Protein AF-A0AAV6ALP0-F1 (afdb_monomer)

Mean predicted aligned error: 7.05 Å

Radius of gyration: 18.28 Å; Cα contacts (8 Å, |Δi|>4): 33; chains: 1; bounding box: 37×29×41 Å

pLDDT: mean 87.63, std 16.19, range [34.81, 98.0]

Solvent-accessible surface area (backbone atoms only — not comparable to full-atom values): 4865 Å² total; per-residue (Å²): 134,86,65,94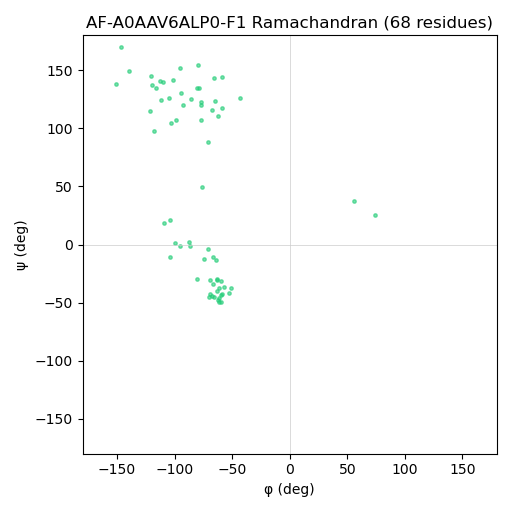,76,72,64,75,62,74,92,3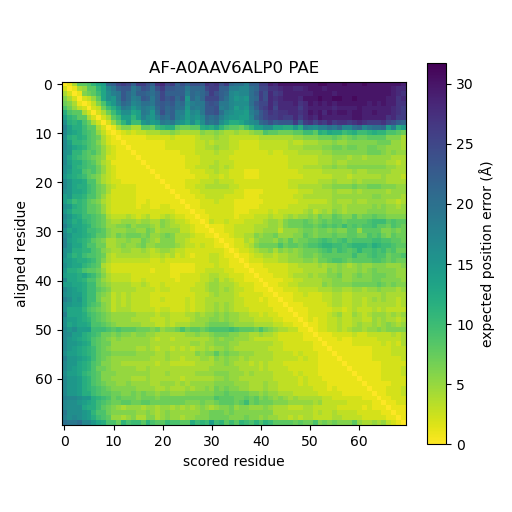9,73,71,55,50,55,52,32,51,75,72,64,28,47,79,47,47,94,45,97,85,47,96,55,65,41,79,45,70,66,96,73,75,90,76,82,62,76,93,73,57,85,71,54,72,68,58,54,52,57,61,72,63,67,83,71,89,86,131

Sequence (70 aa):
MISRDDIAFEITPDVLLKAYACGIFPMAESADDPTLFWVEPDWRGVLPLEDFHCPRRLARTVRQDVFEVR

Secondary structure (DSSP, 8-state):
---TTTT-----HHHHHHHHHTT-EEE-SSTT----EEE--SS-----STT----HHHHHHHTT--S---

Foldseek 3Di:
DDDPPPPPPPPDPVVQVVQVVVQWDWDDPDPPGPDIDIDDDPDDDDDDPVPDDDDPVNVVVVVVVPDDDD

Structure (mmCIF, N/CA/C/O backbone):
data_AF-A0AAV6ALP0-F1
#
_entry.id   AF-A0AAV6ALP0-F1
#
loop_
_atom_site.group_PDB
_atom_site.id
_atom_site.type_symbol
_atom_site.label_atom_id
_atom_site.label_alt_id
_atom_site.label_comp_id
_atom_site.label_asym_id
_atom_site.label_entity_id
_atom_site.label_seq_id
_atom_site.pdbx_PDB_ins_code
_atom_site.Cartn_x
_atom_site.Cartn_y
_atom_site.Cartn_z
_atom_site.occupancy
_atom_site.B_iso_or_equiv
_atom_site.auth_seq_id
_atom_site.auth_comp_id
_atom_site.auth_asym_id
_atom_site.auth_atom_id
_atom_site.pdbx_PDB_model_num
ATOM 1 N N . MET A 1 1 ? 18.724 -11.099 -22.576 1.00 34.81 1 MET A N 1
ATOM 2 C CA . MET A 1 1 ? 19.447 -10.671 -21.363 1.00 34.81 1 MET A CA 1
ATOM 3 C C . MET A 1 1 ? 19.247 -9.168 -21.290 1.00 34.81 1 MET A C 1
ATOM 5 O O . MET A 1 1 ? 19.838 -8.469 -22.097 1.00 34.81 1 MET A O 1
ATOM 9 N N . ILE A 1 2 ? 18.274 -8.702 -20.504 1.00 40.44 2 ILE A N 1
ATOM 10 C CA . ILE A 1 2 ? 17.968 -7.266 -20.396 1.00 40.44 2 ILE A CA 1
ATOM 11 C C . ILE A 1 2 ? 19.049 -6.660 -19.496 1.00 40.44 2 ILE A C 1
ATOM 13 O O . ILE A 1 2 ? 19.298 -7.185 -18.409 1.00 40.44 2 ILE A O 1
ATOM 17 N N . SER A 1 3 ? 19.761 -5.657 -20.014 1.00 39.47 3 SER A N 1
ATOM 18 C CA . SER A 1 3 ? 20.862 -4.987 -19.324 1.00 39.47 3 SER A CA 1
ATOM 19 C C . SER A 1 3 ? 20.345 -4.228 -18.105 1.00 39.47 3 SER A C 1
ATOM 21 O O . SER A 1 3 ? 19.259 -3.654 -18.130 1.00 39.47 3 SER A O 1
ATOM 23 N N . ARG A 1 4 ? 21.153 -4.230 -17.043 1.00 53.50 4 ARG A N 1
ATOM 24 C CA . ARG A 1 4 ? 20.868 -3.661 -15.718 1.00 53.50 4 ARG A CA 1
ATOM 25 C C . ARG A 1 4 ? 20.691 -2.132 -15.725 1.00 53.50 4 ARG A C 1
ATOM 27 O O . ARG A 1 4 ? 20.166 -1.605 -14.755 1.00 53.50 4 ARG A O 1
ATOM 34 N N . ASP A 1 5 ? 21.065 -1.472 -16.824 1.00 47.50 5 ASP A N 1
ATOM 35 C CA . ASP A 1 5 ? 21.068 -0.010 -16.972 1.00 47.50 5 ASP A CA 1
ATOM 36 C C . ASP A 1 5 ? 19.903 0.544 -17.825 1.00 47.50 5 ASP A C 1
ATOM 38 O O . ASP A 1 5 ? 19.661 1.748 -17.819 1.00 47.50 5 ASP A O 1
ATOM 42 N N . ASP A 1 6 ? 19.131 -0.301 -18.526 1.00 46.38 6 ASP A N 1
ATOM 43 C CA . ASP A 1 6 ? 18.095 0.153 -19.483 1.00 46.38 6 ASP A CA 1
ATOM 44 C C . ASP A 1 6 ? 16.718 0.433 -18.847 1.00 46.38 6 ASP A C 1
ATOM 46 O O . ASP A 1 6 ? 15.774 0.824 -19.534 1.00 46.38 6 ASP A O 1
ATOM 50 N N . ILE A 1 7 ? 16.570 0.231 -17.534 1.00 52.94 7 ILE A N 1
ATOM 51 C CA . ILE A 1 7 ? 15.283 0.379 -16.831 1.00 52.94 7 ILE A CA 1
ATOM 52 C C . ILE A 1 7 ? 15.210 1.681 -16.021 1.00 52.94 7 ILE A C 1
ATOM 54 O O . ILE A 1 7 ? 14.335 1.859 -15.182 1.00 52.94 7 ILE A O 1
ATOM 58 N N . ALA A 1 8 ? 16.030 2.673 -16.362 1.00 53.00 8 ALA A N 1
ATOM 59 C CA . ALA A 1 8 ? 15.614 4.063 -16.201 1.00 53.00 8 ALA A CA 1
ATOM 60 C C . ALA A 1 8 ? 14.620 4.432 -17.323 1.00 53.00 8 ALA A C 1
ATOM 62 O O . ALA A 1 8 ? 14.785 5.430 -18.020 1.00 53.00 8 ALA A O 1
ATOM 63 N N . PHE A 1 9 ? 13.591 3.602 -17.541 1.00 60.44 9 PHE A N 1
ATOM 64 C CA . PHE A 1 9 ? 12.423 4.044 -18.290 1.00 60.44 9 PHE A CA 1
ATOM 65 C C . PHE A 1 9 ? 11.831 5.182 -17.472 1.00 60.44 9 PHE A C 1
ATOM 67 O O . PHE A 1 9 ? 11.360 4.968 -16.354 1.00 60.44 9 PHE A O 1
ATOM 74 N N . GLU A 1 10 ? 11.935 6.392 -18.012 1.00 71.12 10 GLU A N 1
ATOM 75 C CA . GLU A 1 10 ? 11.340 7.588 -17.442 1.00 71.12 10 GLU A CA 1
ATOM 76 C C . GLU A 1 10 ? 9.920 7.262 -16.969 1.00 71.12 10 GLU A C 1
ATOM 78 O O . GLU A 1 10 ? 9.105 6.703 -17.717 1.00 71.12 10 GLU A O 1
ATOM 83 N N . ILE A 1 11 ? 9.642 7.556 -15.698 1.00 83.62 11 ILE A N 1
ATOM 84 C CA . ILE A 1 11 ? 8.325 7.338 -15.107 1.00 83.62 11 ILE A CA 1
ATOM 85 C C . ILE A 1 11 ? 7.385 8.371 -15.712 1.00 83.62 11 ILE A C 1
ATOM 87 O O . ILE A 1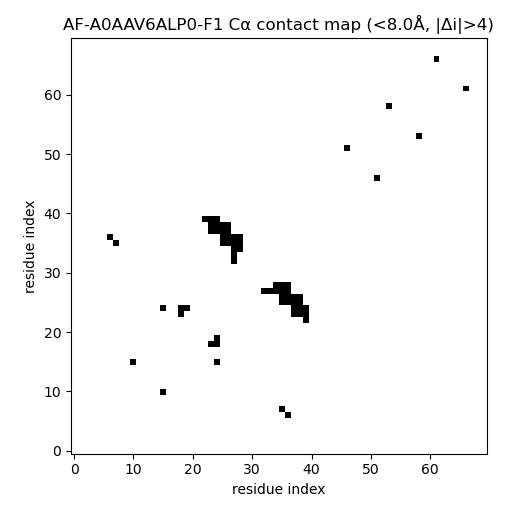 11 ? 7.197 9.474 -15.204 1.00 83.62 11 ILE A O 1
ATOM 91 N N . THR A 1 12 ? 6.805 7.993 -16.841 1.00 90.75 12 THR A N 1
ATOM 92 C CA . THR A 1 12 ? 5.746 8.741 -17.500 1.00 90.75 12 THR A CA 1
ATOM 93 C C . THR A 1 12 ? 4.388 8.183 -17.067 1.00 90.75 12 THR A C 1
ATOM 95 O O . THR A 1 12 ? 4.278 6.988 -16.755 1.00 90.75 12 THR A O 1
ATOM 98 N N . PRO A 1 13 ? 3.324 9.004 -17.063 1.00 94.75 13 PRO A N 1
ATOM 99 C CA . PRO A 1 13 ? 1.976 8.533 -16.752 1.00 94.75 13 PRO A CA 1
ATOM 100 C C . PRO A 1 13 ? 1.547 7.332 -17.607 1.00 94.75 13 PRO A C 1
ATOM 102 O O . PRO A 1 13 ? 0.995 6.368 -17.079 1.00 94.75 13 PRO A O 1
ATOM 105 N N . ASP A 1 14 ? 1.858 7.341 -18.906 1.00 94.81 14 ASP A N 1
ATOM 106 C CA . ASP A 1 14 ? 1.523 6.249 -19.825 1.00 94.81 14 ASP A CA 1
ATOM 107 C C . ASP A 1 14 ? 2.203 4.924 -19.460 1.00 94.81 14 ASP A C 1
ATOM 109 O O . ASP A 1 14 ? 1.585 3.860 -19.561 1.00 94.81 14 ASP A O 1
ATOM 113 N N . VAL A 1 15 ? 3.470 4.972 -19.034 1.00 92.00 15 VAL A N 1
ATOM 114 C CA . VAL A 1 15 ? 4.208 3.780 -18.591 1.00 92.00 15 VAL A CA 1
ATOM 115 C C . VAL A 1 15 ? 3.615 3.246 -17.290 1.00 92.00 15 VAL A C 1
ATOM 117 O O . VAL A 1 15 ? 3.366 2.044 -17.196 1.00 92.00 15 VAL A O 1
ATOM 120 N N . LEU A 1 16 ? 3.312 4.119 -16.323 1.00 94.06 16 LEU A N 1
ATOM 121 C CA . LEU A 1 16 ? 2.684 3.712 -15.063 1.00 94.06 16 LEU A CA 1
ATOM 122 C C . LEU A 1 16 ? 1.332 3.041 -15.293 1.00 94.06 16 LEU A C 1
ATOM 124 O O . LEU A 1 16 ? 1.098 1.955 -14.769 1.00 94.06 16 LEU A O 1
ATOM 128 N N . LEU A 1 17 ? 0.456 3.656 -16.091 1.00 96.00 17 LEU A N 1
ATOM 129 C CA . LEU A 1 17 ? -0.873 3.107 -16.361 1.00 96.00 17 LEU A CA 1
ATOM 130 C C . LEU A 1 17 ? -0.788 1.707 -16.981 1.00 96.00 17 LEU A C 1
ATOM 132 O O . LEU A 1 17 ? -1.512 0.805 -16.559 1.00 96.00 17 LEU A O 1
ATOM 136 N N . LYS A 1 18 ? 0.130 1.503 -17.935 1.00 94.81 18 LYS A N 1
ATOM 137 C CA . LYS A 1 18 ? 0.369 0.185 -18.543 1.00 94.81 18 LYS A CA 1
ATOM 138 C C . LYS A 1 18 ? 0.926 -0.819 -17.534 1.00 94.81 18 LYS A C 1
ATOM 140 O O . LYS A 1 18 ? 0.439 -1.943 -17.483 1.00 94.81 18 LYS A O 1
ATOM 145 N N . ALA A 1 19 ? 1.906 -0.423 -16.723 1.00 94.19 19 ALA A N 1
ATOM 146 C CA . ALA A 1 19 ? 2.504 -1.298 -15.718 1.00 94.19 19 ALA A CA 1
ATOM 147 C C . ALA A 1 19 ? 1.471 -1.752 -14.674 1.00 94.19 19 ALA A C 1
ATOM 149 O O . ALA A 1 19 ? 1.311 -2.954 -14.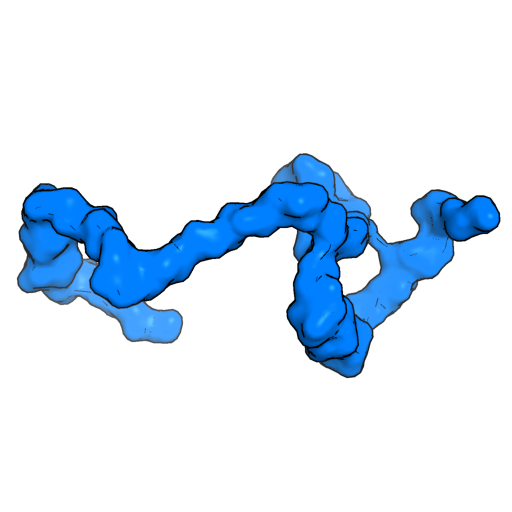462 1.00 94.19 19 ALA A O 1
ATOM 150 N N . TYR A 1 20 ? 0.701 -0.819 -14.101 1.00 95.75 20 TYR A N 1
ATOM 151 C CA . TYR A 1 20 ? -0.344 -1.141 -13.125 1.00 95.75 20 TYR A CA 1
ATOM 152 C C . TYR A 1 20 ? -1.433 -2.041 -13.719 1.00 95.75 20 TYR A C 1
ATOM 154 O O . TYR A 1 20 ? -1.892 -2.957 -13.037 1.00 95.75 20 TYR A O 1
ATOM 162 N N . ALA A 1 21 ? -1.809 -1.839 -14.988 1.00 96.56 21 ALA A N 1
ATOM 163 C CA . ALA A 1 21 ? -2.752 -2.718 -15.683 1.00 96.56 21 ALA A CA 1
ATOM 164 C C . ALA A 1 21 ? -2.226 -4.159 -15.836 1.00 96.56 21 ALA A C 1
ATOM 166 O O . ALA A 1 21 ? -3.015 -5.101 -15.826 1.00 96.56 21 ALA A O 1
ATOM 167 N N . CYS A 1 22 ? -0.906 -4.336 -15.924 1.00 95.31 22 CYS A N 1
ATOM 168 C CA . CYS A 1 22 ? -0.242 -5.641 -15.940 1.00 95.31 22 CYS A CA 1
ATOM 169 C C . CYS A 1 22 ? 0.082 -6.186 -14.537 1.00 95.31 22 CYS A C 1
ATOM 171 O O . CYS A 1 22 ? 0.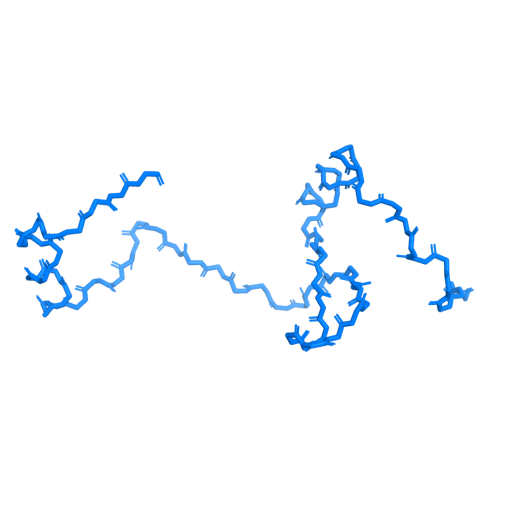697 -7.240 -14.427 1.00 95.31 22 CYS A O 1
ATOM 173 N N . GLY A 1 23 ? -0.296 -5.490 -13.459 1.00 94.88 23 GLY A N 1
ATOM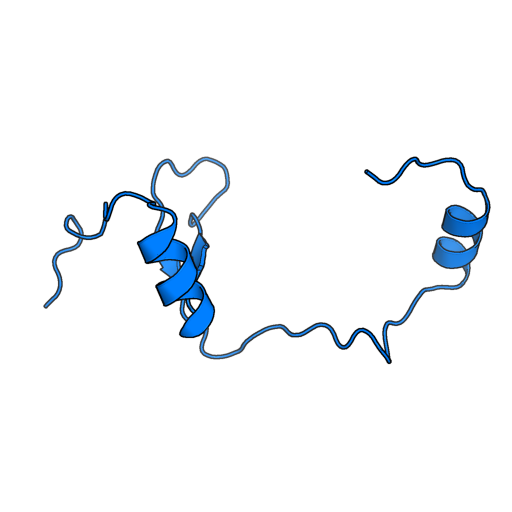 174 C CA . GLY A 1 23 ? 0.046 -5.904 -12.097 1.00 94.88 23 GLY A CA 1
ATOM 175 C C . GLY A 1 23 ? 1.516 -5.677 -11.725 1.00 94.88 23 GLY A C 1
ATOM 176 O O . GLY A 1 23 ? 2.016 -6.347 -10.823 1.00 94.88 23 GLY A O 1
ATOM 177 N N . ILE A 1 24 ? 2.189 -4.725 -12.374 1.00 95.38 24 ILE A N 1
ATOM 178 C CA . ILE A 1 24 ? 3.584 -4.338 -12.130 1.00 95.38 24 ILE A CA 1
ATOM 179 C C . ILE A 1 24 ? 3.616 -2.920 -11.543 1.00 95.38 24 ILE A C 1
ATOM 181 O O . ILE A 1 24 ? 2.848 -2.054 -11.960 1.00 95.38 24 ILE A O 1
ATOM 185 N N . PHE A 1 25 ? 4.497 -2.657 -10.578 1.00 94.56 25 PHE A N 1
ATOM 186 C CA . PHE A 1 25 ? 4.639 -1.330 -9.964 1.00 94.56 25 PHE A CA 1
ATOM 187 C C . PHE A 1 25 ? 6.111 -0.973 -9.714 1.00 94.56 25 PHE A C 1
ATOM 189 O O . PHE A 1 25 ? 6.914 -1.879 -9.490 1.00 94.56 25 PHE A O 1
ATOM 196 N N . PRO A 1 26 ? 6.492 0.318 -9.760 1.00 92.75 26 PRO A N 1
ATOM 197 C CA . PRO A 1 26 ? 7.850 0.735 -9.452 1.00 92.75 26 PRO A CA 1
ATOM 198 C C . PRO A 1 26 ? 8.045 0.816 -7.933 1.00 92.75 26 PRO A C 1
ATOM 200 O O . PRO A 1 26 ? 7.206 1.365 -7.218 1.00 92.75 26 PRO A O 1
ATOM 203 N N . MET A 1 27 ? 9.154 0.284 -7.434 1.00 91.94 27 MET A N 1
ATOM 204 C CA . MET A 1 27 ? 9.521 0.309 -6.021 1.00 91.94 27 MET A CA 1
ATOM 205 C C . MET A 1 27 ? 11.049 0.300 -5.879 1.00 91.94 27 MET A C 1
ATOM 207 O O . MET A 1 27 ? 11.734 -0.413 -6.608 1.00 91.94 27 MET A O 1
ATOM 211 N N . ALA A 1 28 ? 11.579 1.103 -4.956 1.00 91.06 28 ALA A N 1
ATOM 212 C CA . ALA A 1 28 ? 12.990 1.063 -4.568 1.00 91.06 28 ALA A CA 1
ATOM 213 C C . ALA A 1 28 ? 13.250 -0.099 -3.597 1.00 91.06 28 ALA A C 1
ATOM 215 O O . ALA A 1 28 ? 12.344 -0.511 -2.867 1.00 91.06 28 ALA A O 1
ATOM 216 N N . GLU A 1 29 ? 14.481 -0.610 -3.546 1.00 88.38 29 GLU A N 1
ATOM 217 C CA . GLU A 1 29 ? 14.834 -1.695 -2.617 1.00 88.38 29 GLU A CA 1
ATOM 218 C C . GLU A 1 29 ? 14.841 -1.216 -1.154 1.00 88.38 29 GLU A C 1
ATOM 220 O O . GLU A 1 29 ? 14.501 -1.966 -0.237 1.00 88.38 29 GLU A O 1
ATOM 225 N N . SER A 1 30 ? 15.170 0.058 -0.924 1.00 91.69 30 SER A N 1
ATOM 226 C CA . SER A 1 30 ? 15.134 0.688 0.397 1.00 91.69 30 SER A CA 1
ATOM 227 C C . SER A 1 30 ? 14.746 2.166 0.314 1.00 91.69 30 SER A C 1
ATOM 229 O O . SER A 1 30 ? 14.690 2.742 -0.769 1.00 91.69 30 SER A O 1
ATOM 231 N N . ALA A 1 31 ? 14.477 2.789 1.466 1.00 90.88 31 ALA A N 1
ATOM 232 C CA . ALA A 1 31 ? 14.0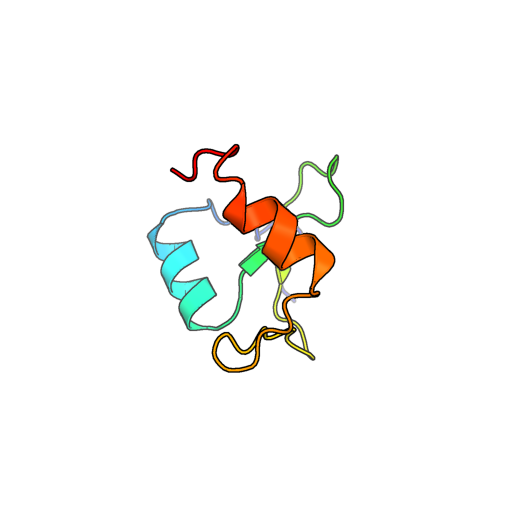75 4.196 1.537 1.00 90.88 31 ALA A CA 1
ATOM 233 C C . ALA A 1 31 ? 15.152 5.174 1.031 1.00 90.88 31 ALA A C 1
ATOM 235 O O . ALA A 1 31 ? 14.804 6.230 0.511 1.00 90.88 31 ALA A O 1
ATOM 236 N N . ASP A 1 32 ? 16.432 4.817 1.177 1.00 91.62 32 ASP A N 1
ATOM 237 C CA . ASP A 1 32 ? 17.570 5.659 0.790 1.00 91.62 32 ASP A CA 1
ATOM 238 C C . ASP A 1 32 ? 18.168 5.264 -0.575 1.00 91.62 32 ASP A C 1
ATOM 240 O O . ASP A 1 32 ? 19.160 5.852 -1.007 1.00 91.62 32 ASP A O 1
ATOM 244 N N . ASP A 1 33 ? 17.600 4.261 -1.256 1.00 88.38 33 ASP A N 1
ATOM 245 C CA . ASP A 1 33 ? 18.080 3.826 -2.568 1.00 88.38 33 ASP A CA 1
ATOM 246 C C . ASP A 1 33 ? 17.608 4.811 -3.653 1.00 88.38 33 ASP A C 1
ATOM 248 O O . ASP A 1 33 ? 16.401 4.988 -3.839 1.00 88.38 33 ASP A O 1
ATOM 252 N N . PRO A 1 34 ? 18.528 5.459 -4.395 1.00 84.50 34 PRO A N 1
ATOM 253 C CA . PRO A 1 34 ? 18.159 6.365 -5.479 1.00 84.50 34 PRO A CA 1
ATOM 254 C C . PRO A 1 34 ? 17.587 5.642 -6.713 1.00 84.50 34 PRO A C 1
ATOM 256 O O . PRO A 1 34 ? 17.197 6.305 -7.677 1.00 84.50 34 PRO A O 1
ATOM 259 N N . THR A 1 35 ? 17.558 4.308 -6.715 1.00 84.25 35 THR A N 1
ATOM 260 C CA . THR A 1 35 ? 17.164 3.468 -7.850 1.00 84.25 35 THR A CA 1
ATOM 261 C C . THR A 1 35 ? 15.743 2.936 -7.692 1.00 84.25 35 THR A C 1
ATOM 263 O O . THR A 1 35 ? 15.323 2.528 -6.611 1.00 84.25 35 THR A O 1
ATOM 266 N N . LEU A 1 36 ? 14.999 2.884 -8.800 1.00 86.19 36 LEU A N 1
ATOM 267 C CA . LEU A 1 36 ? 13.673 2.271 -8.862 1.00 86.19 36 LEU A CA 1
ATOM 268 C C . LEU A 1 36 ? 13.706 0.989 -9.688 1.00 86.19 36 LEU A C 1
ATOM 270 O O . LEU A 1 36 ? 14.323 0.931 -10.751 1.00 86.19 36 LEU A O 1
ATOM 274 N N . PHE A 1 37 ? 12.974 -0.016 -9.217 1.00 87.00 37 PHE A N 1
ATOM 275 C CA . PHE A 1 37 ? 12.819 -1.309 -9.870 1.00 87.00 37 PHE A CA 1
ATOM 276 C C . PHE A 1 37 ? 11.346 -1.556 -10.178 1.00 87.00 37 PHE A C 1
ATOM 278 O O . PHE A 1 37 ? 10.476 -1.187 -9.395 1.00 87.00 37 PHE A O 1
ATOM 285 N N . TRP A 1 38 ? 11.045 -2.211 -11.296 1.00 90.00 38 TRP A N 1
ATOM 286 C CA . TRP A 1 38 ? 9.688 -2.687 -11.561 1.00 90.00 38 TRP A CA 1
ATOM 287 C C . TRP A 1 38 ? 9.490 -4.051 -10.913 1.00 90.00 38 TRP A C 1
ATOM 289 O O . TRP A 1 38 ? 10.261 -4.977 -11.158 1.00 90.00 38 TRP A O 1
ATOM 299 N N . VAL A 1 39 ? 8.454 -4.164 -10.090 1.00 92.31 39 VAL A N 1
ATOM 300 C CA . VAL A 1 39 ? 8.180 -5.343 -9.273 1.00 92.31 39 VAL A CA 1
ATOM 301 C C . VAL A 1 39 ? 6.917 -6.037 -9.765 1.00 92.31 39 VAL A C 1
ATOM 303 O O . VAL A 1 39 ? 5.837 -5.443 -9.809 1.00 92.31 39 VAL A O 1
ATOM 306 N N . GLU A 1 40 ? 7.060 -7.322 -10.078 1.00 95.19 40 GLU A N 1
ATOM 307 C CA . GLU A 1 40 ? 5.977 -8.274 -10.319 1.00 95.19 40 GLU A CA 1
ATOM 308 C C . GLU A 1 40 ? 6.093 -9.380 -9.258 1.00 95.19 40 GLU A C 1
ATOM 310 O O . GLU A 1 40 ? 6.958 -10.248 -9.368 1.00 95.19 40 GLU A O 1
ATOM 315 N N . PRO A 1 41 ? 5.318 -9.318 -8.162 1.00 93.25 41 PRO A N 1
ATOM 316 C CA . PRO A 1 41 ? 5.466 -10.279 -7.080 1.00 93.25 41 PRO A CA 1
ATOM 317 C C . PRO A 1 41 ? 4.780 -11.607 -7.423 1.00 93.25 41 PRO A C 1
ATOM 319 O O . PRO A 1 41 ? 3.607 -11.611 -7.795 1.00 93.25 41 PRO A O 1
ATOM 322 N N . ASP A 1 42 ? 5.464 -12.727 -7.166 1.00 94.12 42 ASP A N 1
ATOM 323 C CA . ASP A 1 42 ? 4.879 -14.076 -7.276 1.00 94.12 42 ASP A CA 1
ATOM 324 C C . ASP A 1 42 ? 3.631 -14.234 -6.387 1.00 94.12 42 ASP A C 1
ATOM 326 O O . ASP A 1 42 ? 2.653 -14.882 -6.756 1.00 94.12 42 ASP A O 1
ATOM 330 N N . TRP A 1 43 ? 3.657 -13.608 -5.205 1.00 96.25 43 TRP A N 1
ATOM 331 C CA . TRP A 1 43 ? 2.546 -13.569 -4.257 1.00 96.25 43 TRP A CA 1
ATOM 332 C C . TRP A 1 43 ? 2.140 -12.128 -3.984 1.00 96.25 43 TRP A C 1
ATOM 334 O O . TRP A 1 43 ? 2.886 -11.351 -3.385 1.00 96.25 43 TRP A O 1
ATOM 344 N N . ARG A 1 44 ? 0.923 -11.768 -4.393 1.00 95.81 44 ARG A N 1
ATOM 345 C CA . ARG A 1 44 ? 0.393 -10.417 -4.214 1.00 95.81 44 ARG A CA 1
ATOM 346 C C . ARG A 1 44 ? -0.406 -10.307 -2.919 1.00 95.81 44 ARG A C 1
ATOM 348 O O . ARG A 1 44 ? -1.425 -10.970 -2.749 1.00 95.81 44 ARG A O 1
ATOM 355 N N . GLY A 1 45 ? 0.030 -9.415 -2.031 1.00 94.81 45 GLY A N 1
ATOM 356 C CA . GLY A 1 45 ? -0.763 -9.003 -0.875 1.00 94.81 45 GLY A CA 1
ATOM 357 C C . GLY A 1 45 ? -1.986 -8.207 -1.329 1.00 94.81 45 GLY A C 1
ATOM 358 O O . GLY A 1 45 ? -1.844 -7.128 -1.900 1.00 94.81 45 GLY A O 1
ATOM 359 N N . VAL A 1 46 ? -3.181 -8.742 -1.086 1.00 94.94 46 VAL A N 1
ATOM 360 C CA . VAL A 1 46 ? -4.463 -8.081 -1.366 1.00 94.94 46 VAL A CA 1
ATOM 361 C C . VAL A 1 46 ? -5.182 -7.863 -0.039 1.00 94.94 46 VAL A C 1
ATOM 363 O O . VAL A 1 46 ? -5.225 -8.773 0.786 1.00 94.94 46 VAL A O 1
ATOM 366 N N . LEU A 1 47 ? -5.735 -6.665 0.166 1.00 94.69 47 LEU A N 1
ATOM 367 C CA . LEU A 1 47 ? -6.581 -6.337 1.313 1.00 94.69 47 LEU A CA 1
ATOM 368 C C . LEU A 1 47 ? -8.050 -6.327 0.862 1.00 94.69 47 LEU A C 1
ATOM 370 O O . LEU A 1 47 ? -8.454 -5.367 0.205 1.00 94.69 47 LEU A O 1
ATOM 374 N N . PRO A 1 48 ? -8.850 -7.357 1.190 1.00 95.88 48 PRO A N 1
ATOM 375 C CA . PRO A 1 48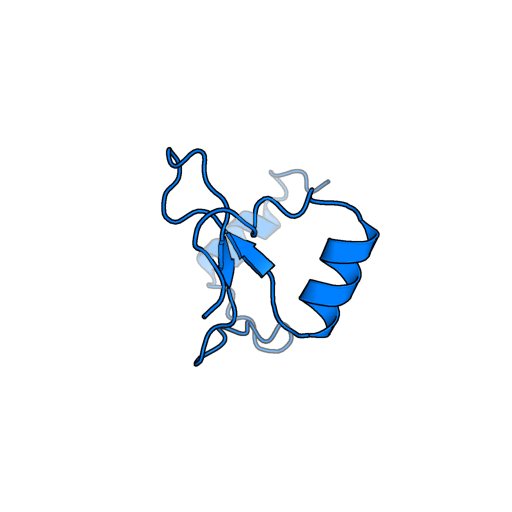 ? -10.286 -7.341 0.930 1.00 95.88 48 PRO A CA 1
ATOM 376 C C . PRO A 1 48 ? -10.937 -6.236 1.763 1.00 95.88 48 PRO A C 1
ATOM 378 O O . PRO A 1 48 ? -10.775 -6.203 2.987 1.00 95.88 48 PRO A O 1
ATOM 381 N N . LEU A 1 49 ? -11.634 -5.307 1.113 1.00 94.50 49 LEU A N 1
ATOM 382 C CA . LEU A 1 49 ? -12.196 -4.138 1.795 1.00 94.50 49 LEU A CA 1
ATOM 383 C C . LEU A 1 49 ? -13.505 -4.481 2.511 1.00 94.50 49 LEU A C 1
ATOM 385 O O . LEU A 1 49 ? -13.814 -3.903 3.551 1.00 94.50 49 LEU A O 1
ATOM 389 N N . GLU A 1 50 ? -14.239 -5.454 1.981 1.00 96.25 50 GLU A N 1
ATOM 390 C CA . GLU A 1 50 ? -15.510 -5.953 2.499 1.00 96.25 50 GLU A CA 1
ATOM 391 C C . GLU A 1 50 ? -15.334 -6.661 3.850 1.00 96.25 50 GLU A C 1
ATOM 393 O O . GLU A 1 50 ? -16.181 -6.532 4.732 1.00 96.25 50 GLU A O 1
ATOM 398 N N . ASP A 1 51 ? -14.192 -7.332 4.029 1.00 94.75 51 ASP A N 1
ATOM 399 C CA . ASP A 1 51 ? -13.856 -8.125 5.216 1.00 94.75 51 ASP A CA 1
ATOM 400 C C . ASP A 1 51 ? -12.759 -7.474 6.076 1.00 94.75 51 ASP A C 1
ATOM 402 O O . ASP A 1 51 ? -12.112 -8.129 6.901 1.00 94.75 51 ASP A O 1
ATOM 406 N N . PHE A 1 52 ? -12.524 -6.171 5.903 1.00 95.75 52 PHE A N 1
ATOM 407 C CA . PHE A 1 52 ? -11.502 -5.457 6.658 1.00 95.75 52 PHE A CA 1
ATOM 408 C C . PHE A 1 52 ? -11.751 -5.546 8.175 1.00 95.75 52 PHE A C 1
ATOM 410 O O . PHE A 1 52 ? -12.728 -5.021 8.720 1.00 95.75 52 PHE A O 1
ATOM 417 N N . HIS A 1 53 ? -10.815 -6.166 8.898 1.00 96.12 53 HIS A N 1
ATOM 418 C CA . HIS A 1 53 ? -10.877 -6.236 10.352 1.00 96.12 53 HIS A CA 1
ATOM 419 C C . HIS A 1 53 ? -10.454 -4.904 10.984 1.00 96.12 53 HIS A C 1
ATOM 421 O O . HIS A 1 53 ? -9.269 -4.585 11.053 1.00 96.12 53 HIS A O 1
ATOM 427 N N . CYS A 1 54 ? 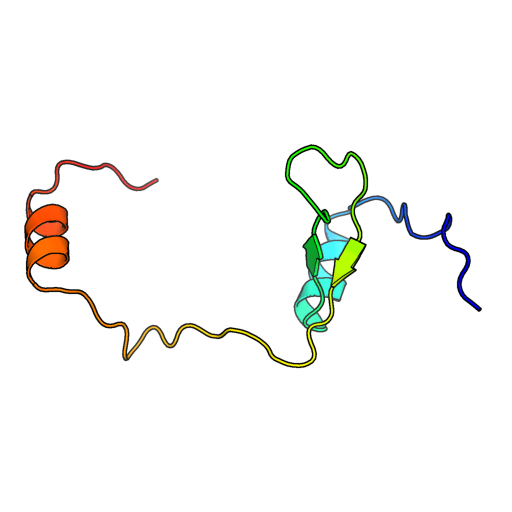-11.419 -4.157 11.527 1.00 96.56 54 CYS A N 1
ATOM 428 C CA . CYS A 1 54 ? -11.159 -2.962 12.328 1.00 96.56 54 CYS A CA 1
ATOM 429 C C . CYS A 1 54 ? -11.235 -3.281 13.835 1.00 96.56 54 CYS A C 1
ATOM 431 O O . CYS A 1 54 ? -12.338 -3.448 14.374 1.00 96.56 54 CYS A O 1
ATOM 433 N N . PRO A 1 55 ? -10.102 -3.338 14.569 1.00 97.94 55 PRO A N 1
ATOM 434 C CA . PRO A 1 55 ? -10.122 -3.621 15.999 1.00 97.94 55 PRO A CA 1
ATOM 435 C C . PRO A 1 55 ? -10.950 -2.592 16.777 1.00 97.94 55 PRO A C 1
ATOM 437 O O . PRO A 1 55 ? -10.884 -1.390 16.517 1.00 97.94 55 PRO A O 1
ATOM 440 N N . ARG A 1 56 ? -11.663 -3.032 17.823 1.00 97.88 56 ARG A N 1
ATOM 441 C CA . ARG A 1 56 ? -12.578 -2.179 18.615 1.00 97.88 56 ARG A CA 1
ATOM 442 C C . ARG A 1 56 ? -11.941 -0.868 19.102 1.00 97.88 56 ARG A C 1
ATOM 444 O O . ARG A 1 56 ? -12.612 0.161 19.141 1.00 97.88 56 ARG A O 1
ATOM 451 N N . ARG A 1 57 ? -10.657 -0.895 19.485 1.00 98.00 57 ARG A N 1
ATOM 452 C CA . ARG A 1 57 ? -9.919 0.299 19.937 1.00 98.00 57 ARG A CA 1
ATOM 453 C C . ARG A 1 57 ? -9.665 1.278 18.789 1.00 98.00 57 ARG A C 1
ATOM 455 O O . ARG A 1 57 ? -9.889 2.465 18.993 1.00 98.00 57 ARG A O 1
ATOM 462 N N . LEU A 1 58 ? -9.272 0.784 17.611 1.00 97.25 58 LEU A N 1
ATOM 463 C CA . LEU A 1 58 ? -9.099 1.604 16.409 1.00 97.25 58 LEU A CA 1
ATOM 464 C C . LEU A 1 58 ? -10.433 2.231 16.002 1.00 97.25 58 LEU A C 1
ATOM 466 O O . LEU A 1 58 ? -10.517 3.443 15.849 1.00 97.25 58 LEU A O 1
ATOM 470 N N . ALA A 1 59 ? -11.500 1.431 15.961 1.00 97.19 59 ALA A N 1
ATOM 471 C CA . ALA A 1 59 ? -12.838 1.921 15.649 1.00 97.19 59 ALA A CA 1
ATOM 472 C C . ALA A 1 59 ? -13.320 2.993 16.644 1.00 97.19 59 ALA A C 1
ATOM 474 O O . ALA A 1 59 ? -14.094 3.874 16.280 1.00 97.19 59 ALA A O 1
ATOM 475 N N . ARG A 1 60 ? -12.901 2.932 17.916 1.00 97.75 60 ARG A N 1
ATOM 476 C CA . ARG A 1 60 ? -13.182 3.995 18.891 1.00 97.75 60 ARG A CA 1
ATOM 477 C C . ARG A 1 60 ? -12.392 5.262 18.574 1.00 97.75 60 ARG A C 1
ATOM 479 O O . ARG A 1 60 ? -12.985 6.326 18.615 1.00 97.75 60 ARG A O 1
ATOM 486 N N . THR A 1 61 ? -11.101 5.143 18.265 1.00 97.25 61 THR A N 1
ATOM 487 C CA . THR A 1 61 ? -10.241 6.281 17.901 1.00 97.25 61 THR A CA 1
ATOM 488 C C . THR A 1 61 ? -10.733 6.988 16.641 1.00 97.25 61 THR A C 1
ATOM 490 O O . THR A 1 61 ? -10.868 8.203 16.658 1.00 97.25 61 THR A O 1
ATOM 493 N N . VAL A 1 62 ? -11.082 6.247 15.586 1.00 96.44 62 VAL A N 1
ATOM 494 C CA . VAL A 1 62 ? -11.616 6.827 14.340 1.00 96.44 62 VAL A CA 1
ATOM 495 C C . VAL A 1 62 ? -12.911 7.604 14.604 1.00 96.44 62 VAL A C 1
ATOM 497 O O . VAL A 1 62 ? -13.053 8.731 14.151 1.00 96.44 62 VAL A O 1
ATOM 500 N N . ARG A 1 63 ? -13.825 7.057 15.419 1.00 96.94 63 ARG A N 1
ATOM 501 C CA . ARG A 1 63 ? -15.091 7.725 15.786 1.00 96.94 63 ARG A CA 1
ATOM 502 C C . ARG A 1 63 ? -14.931 8.984 16.644 1.00 96.94 63 ARG A C 1
ATOM 504 O O . ARG A 1 63 ? -15.926 9.662 16.866 1.00 96.94 63 ARG A O 1
ATOM 511 N N . GLN A 1 64 ? -13.739 9.275 17.170 1.00 97.81 64 GLN A N 1
ATOM 512 C CA . GLN A 1 64 ? -13.492 10.540 17.872 1.00 97.81 64 GLN A CA 1
ATOM 513 C C . GLN A 1 64 ? -13.385 11.724 16.907 1.00 97.81 64 GLN A C 1
ATOM 515 O O . GLN A 1 64 ? -13.420 12.853 17.379 1.00 97.81 64 GLN A O 1
ATOM 520 N N . ASP A 1 65 ? -13.259 11.462 15.601 1.00 96.31 65 ASP A N 1
ATOM 521 C CA . ASP A 1 65 ? -13.259 12.481 14.547 1.00 96.31 65 ASP A CA 1
ATOM 522 C C . ASP A 1 65 ? -12.192 13.574 14.755 1.00 96.31 65 ASP A C 1
ATOM 524 O O . ASP A 1 65 ? -12.401 14.759 14.530 1.00 96.31 65 ASP A O 1
ATOM 528 N N . VAL A 1 66 ? -11.022 13.161 15.255 1.00 97.50 66 VAL A N 1
ATOM 529 C CA . VAL A 1 66 ? -9.890 14.057 15.569 1.00 97.50 66 VAL A CA 1
ATOM 530 C C . VAL A 1 66 ? -8.862 14.153 14.440 1.00 97.50 66 VAL A C 1
ATOM 532 O O . VAL A 1 66 ? -7.863 14.856 14.581 1.00 97.50 66 VAL A O 1
ATOM 535 N N . PHE A 1 67 ? -9.073 13.424 13.343 1.00 96.50 67 PHE A N 1
ATOM 536 C CA . PHE A 1 67 ? -8.197 13.408 12.174 1.00 96.50 67 PHE A CA 1
ATOM 537 C C . PHE A 1 67 ? -8.974 13.873 10.949 1.00 96.50 67 PHE A C 1
ATOM 539 O O . PHE A 1 67 ? -10.098 13.437 10.726 1.00 96.50 67 PHE A O 1
ATOM 546 N N . GLU A 1 68 ? -8.343 14.706 10.130 1.00 96.31 68 GLU A N 1
ATOM 547 C CA . GLU A 1 68 ? -8.873 15.106 8.832 1.00 96.31 68 GLU A CA 1
ATOM 548 C C . GLU A 1 68 ? -8.299 14.194 7.739 1.00 96.31 68 GLU A C 1
ATOM 550 O O . GLU A 1 68 ? -7.085 13.995 7.670 1.00 96.31 68 GLU A O 1
ATOM 555 N N . VAL A 1 69 ? -9.167 13.645 6.887 1.00 94.25 69 VAL A N 1
ATOM 556 C CA . VAL A 1 69 ? -8.784 12.858 5.704 1.00 94.25 69 VAL A CA 1
ATOM 557 C C . VAL A 1 69 ? -9.004 13.731 4.467 1.00 94.25 69 VAL A C 1
ATOM 559 O O . VAL A 1 69 ? -10.100 14.262 4.293 1.00 94.25 69 VAL A O 1
ATOM 562 N N . ARG A 1 70 ? -7.973 13.893 3.631 1.00 92.00 70 ARG A N 1
ATOM 563 C CA . ARG A 1 70 ? -7.993 14.669 2.380 1.00 92.00 70 ARG A CA 1
ATOM 564 C C . ARG A 1 70 ? -7.487 13.830 1.219 1.00 92.00 70 ARG A C 1
ATOM 566 O O . ARG A 1 70 ? -6.610 12.976 1.477 1.00 92.00 70 ARG A O 1
#